Protein AF-A0A2N0VCG5-F1 (afdb_monomer)

pLDDT: mean 85.89, std 14.5, range [39.38, 96.56]

Solvent-accessible surface area (backbone atoms only — not comparable to full-atom values): 4493 Å² total; per-residue (Å²): 136,81,78,77,79,78,79,76,84,79,88,66,50,75,77,45,80,57,100,58,30,38,28,40,38,44,58,60,93,73,55,75,58,76,71,39,78,48,79,47,61,60,85,91,41,100,81,48,66,77,39,53,24,30,28,76,41,77,42,88,80,48,22,37,30,34,35,53,55,87,129

Secondary structure (DSSP, 8-state):
-------PPPP-EEEEE-SSEEEEE--GGGPPPTT-EEEE--SSSTTPPPEEEEEEEEETTTEEEEEEPP-

Radius of gyration: 12.74 Å; Cα contacts (8 Å, |Δi|>4): 121; chains: 1; bounding box: 34×36×22 Å

Foldseek 3Di:
DDDPDDPPDDDFDWDDDDPFWTWTFDAQVPADDAQDWDWDFDPPDPPGDTFIWGFHAADHNGGTMTTTDDD

Nearest PDB structures (foldseek):
  9fnn-assembly1_A  TM=8.675E-01  e=2.522E-01  Escherichia coli
  9fp0-assembly1_A  TM=8.457E-01  e=7.727E-01  Escherichia coli
  8j0t-assembly1_D  TM=7.666E-01  e=1.271E+00  Mycobacterium tuberculosis
  4i86-assembly2_B  TM=7.169E-01  e=1.055E+00  Komagataeibacter xylinus
  7y5d-assembly1_F  TM=7.265E-01  e=1.271E+00  Mycolicibacterium smegmatis

Mean predicted aligned error: 6.13 Å

Structure (mmCIF, N/CA/C/O backbone):
data_AF-A0A2N0VCG5-F1
#
_entry.id   AF-A0A2N0VCG5-F1
#
loop_
_atom_site.group_PDB
_atom_site.id
_atom_site.type_symbol
_atom_site.label_atom_id
_atom_site.label_alt_id
_atom_site.label_comp_id
_atom_site.label_asym_id
_atom_site.label_entity_id
_atom_site.label_seq_id
_atom_site.pdbx_PDB_ins_code
_atom_site.Cartn_x
_atom_site.Cartn_y
_atom_site.Cartn_z
_atom_site.occupancy
_atom_site.B_iso_or_equiv
_atom_site.auth_seq_id
_atom_site.auth_comp_id
_atom_site.auth_asym_id
_atom_site.auth_atom_id
_atom_site.pdbx_PDB_model_num
ATOM 1 N N . MET A 1 1 ? 22.517 -23.579 -5.852 1.00 39.38 1 MET A N 1
ATOM 2 C CA . MET A 1 1 ? 22.269 -22.384 -5.023 1.00 39.38 1 MET A CA 1
ATOM 3 C C . MET A 1 1 ? 21.047 -21.709 -5.614 1.00 39.38 1 MET A C 1
ATOM 5 O O . MET A 1 1 ? 21.171 -21.017 -6.612 1.00 39.38 1 MET A O 1
ATOM 9 N N . THR A 1 2 ? 19.861 -22.055 -5.122 1.00 42.97 2 THR A N 1
ATOM 10 C CA . THR A 1 2 ? 18.603 -21.513 -5.646 1.00 42.97 2 THR A CA 1
ATOM 11 C C . THR A 1 2 ? 18.374 -20.188 -4.941 1.00 42.97 2 THR A C 1
ATOM 13 O O . THR A 1 2 ? 18.173 -20.172 -3.729 1.00 42.97 2 THR A O 1
ATOM 16 N N . VAL A 1 3 ? 18.507 -19.087 -5.677 1.00 50.19 3 VAL A N 1
ATOM 17 C CA . VAL A 1 3 ? 18.075 -17.770 -5.204 1.00 50.19 3 VAL A CA 1
ATOM 18 C C . VAL A 1 3 ? 16.591 -17.876 -4.820 1.00 50.19 3 VAL A C 1
ATOM 20 O O . VAL A 1 3 ? 15.817 -18.423 -5.611 1.00 50.19 3 VAL A O 1
ATOM 23 N N . PRO A 1 4 ? 16.180 -17.486 -3.601 1.00 46.47 4 PRO A N 1
ATOM 24 C CA . PRO A 1 4 ? 14.775 -17.544 -3.236 1.00 46.47 4 PRO A CA 1
ATOM 25 C C . PRO A 1 4 ? 14.004 -16.513 -4.064 1.00 46.47 4 PRO A C 1
ATOM 27 O O . PRO A 1 4 ? 14.564 -15.506 -4.492 1.00 46.47 4 PRO A O 1
ATOM 3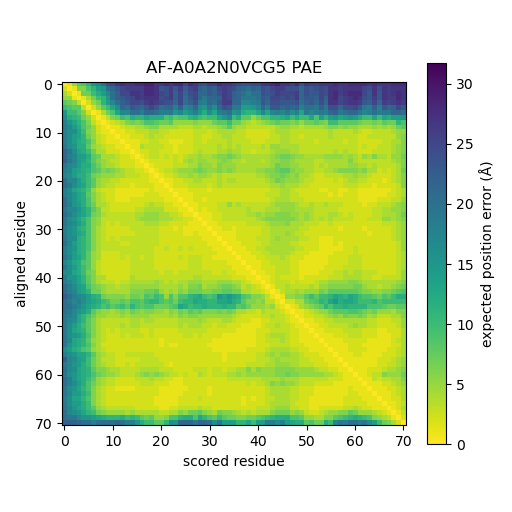0 N N . ALA A 1 5 ? 12.744 -16.850 -4.328 1.00 46.41 5 ALA A N 1
ATOM 31 C CA . ALA A 1 5 ? 11.808 -16.158 -5.200 1.00 46.41 5 AL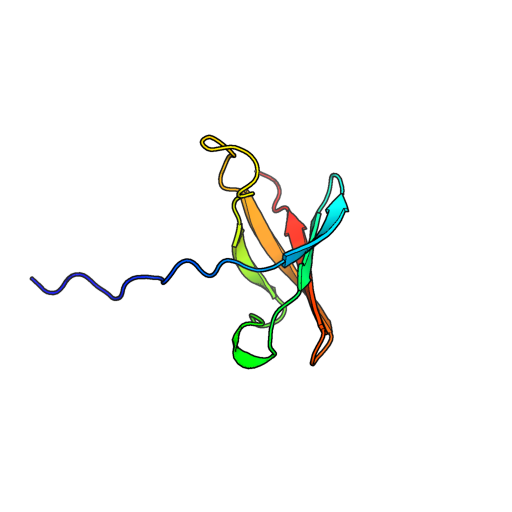A A CA 1
ATOM 32 C C . ALA A 1 5 ? 11.981 -14.632 -5.202 1.00 46.41 5 ALA A C 1
ATOM 34 O O . ALA A 1 5 ? 11.873 -13.982 -4.165 1.00 46.41 5 ALA A O 1
ATOM 35 N N . SER A 1 6 ? 12.228 -14.101 -6.401 1.00 46.06 6 SER A N 1
ATOM 36 C CA . SER A 1 6 ? 11.980 -12.712 -6.774 1.00 46.06 6 SER A CA 1
ATOM 37 C C . SER A 1 6 ? 10.681 -12.241 -6.123 1.00 46.06 6 SER A C 1
ATOM 39 O O . SER A 1 6 ? 9.607 -12.691 -6.519 1.00 46.06 6 SER A O 1
ATOM 41 N N 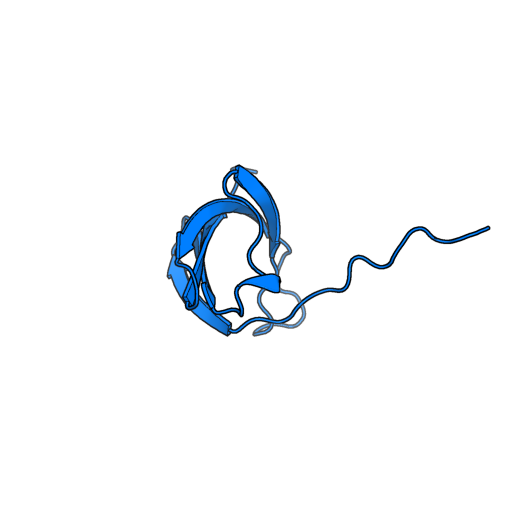. ALA A 1 7 ? 10.764 -11.365 -5.123 1.00 57.19 7 ALA A N 1
ATOM 42 C CA . ALA A 1 7 ? 9.640 -10.501 -4.811 1.00 57.19 7 ALA A CA 1
ATOM 43 C C . ALA A 1 7 ? 9.476 -9.605 -6.042 1.00 57.19 7 ALA A C 1
ATOM 45 O O . ALA A 1 7 ? 10.273 -8.693 -6.259 1.00 57.19 7 ALA A O 1
ATOM 46 N N . GLU A 1 8 ? 8.547 -9.961 -6.928 1.00 70.31 8 GLU A N 1
ATOM 47 C CA . GLU A 1 8 ? 8.265 -9.159 -8.112 1.00 70.31 8 GLU A CA 1
ATOM 48 C C . GLU A 1 8 ? 7.752 -7.801 -7.635 1.00 70.31 8 GLU A C 1
ATOM 50 O O . GLU A 1 8 ? 6.733 -7.712 -6.951 1.00 70.31 8 GLU A O 1
ATOM 55 N N . ALA A 1 9 ? 8.498 -6.741 -7.945 1.00 77.88 9 ALA A N 1
ATOM 56 C CA . ALA A 1 9 ? 8.034 -5.387 -7.708 1.00 77.88 9 ALA A CA 1
ATOM 57 C C . ALA A 1 9 ? 6.824 -5.138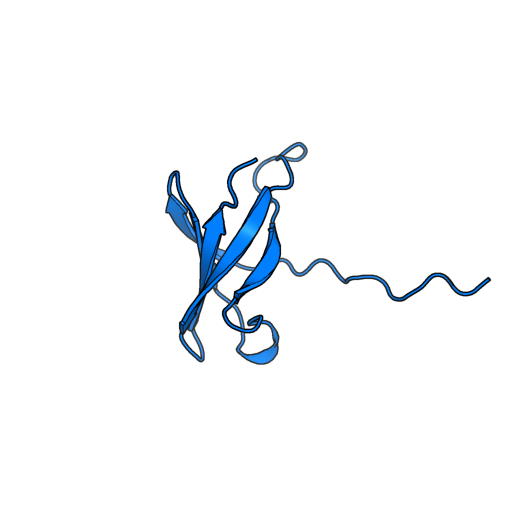 -8.614 1.00 77.88 9 ALA A C 1
ATOM 59 O O . ALA A 1 9 ? 6.917 -5.266 -9.837 1.00 77.88 9 ALA A O 1
ATOM 60 N N . VAL A 1 10 ? 5.687 -4.797 -8.012 1.00 87.56 10 VAL A N 1
ATOM 61 C CA . VAL A 1 10 ? 4.458 -4.489 -8.742 1.00 87.56 10 VAL A CA 1
ATOM 62 C C . VAL A 1 10 ? 4.307 -2.978 -8.806 1.00 87.56 10 VAL A C 1
ATOM 64 O O . VAL A 1 10 ? 4.247 -2.311 -7.774 1.00 87.56 10 VAL A O 1
ATOM 67 N N . VAL A 1 11 ? 4.240 -2.440 -10.022 1.00 88.94 11 VAL A N 1
ATOM 68 C CA . VAL A 1 11 ? 3.935 -1.023 -10.242 1.00 88.94 11 VAL A CA 1
ATOM 69 C C . VAL A 1 11 ? 2.421 -0.862 -10.288 1.00 88.94 11 VAL A C 1
ATOM 71 O O . VAL A 1 11 ? 1.739 -1.561 -11.037 1.00 88.94 11 VAL A O 1
ATOM 74 N N . VAL A 1 12 ? 1.906 0.045 -9.465 1.00 91.81 12 VAL A N 1
ATOM 75 C CA . VAL A 1 12 ? 0.478 0.339 -9.319 1.00 91.81 12 VAL A CA 1
ATOM 76 C C . VAL A 1 12 ? 0.256 1.844 -9.370 1.00 91.81 12 VAL A C 1
ATOM 78 O O . VAL A 1 12 ? 1.174 2.620 -9.099 1.00 91.81 12 VAL A O 1
ATOM 81 N N . ASP A 1 13 ? -0.965 2.255 -9.695 1.00 92.81 13 ASP A N 1
ATOM 82 C CA . ASP A 1 13 ? -1.308 3.671 -9.758 1.00 92.81 13 ASP A CA 1
ATOM 83 C C . ASP A 1 13 ? -1.559 4.231 -8.356 1.00 92.81 13 ASP A C 1
ATOM 85 O O . ASP A 1 13 ? -2.176 3.594 -7.502 1.00 92.81 13 ASP A O 1
ATOM 89 N N . MET A 1 14 ? -1.108 5.457 -8.109 1.00 92.25 14 MET A N 1
ATOM 90 C CA . MET A 1 14 ? -1.380 6.168 -6.863 1.00 92.25 14 MET A CA 1
ATOM 91 C C . MET A 1 14 ? -2.642 7.026 -7.016 1.00 92.25 14 MET A C 1
ATOM 93 O O . MET A 1 14 ? -2.750 7.801 -7.965 1.00 92.25 14 MET A O 1
ATOM 97 N N . ARG A 1 15 ? -3.590 6.913 -6.076 1.00 93.56 15 ARG A N 1
ATOM 98 C CA . ARG A 1 15 ? -4.780 7.782 -6.008 1.00 93.56 15 ARG A CA 1
ATOM 99 C C . ARG A 1 15 ? -4.539 9.010 -5.142 1.00 93.56 15 ARG A C 1
ATOM 101 O O . ARG A 1 15 ? -4.861 10.116 -5.556 1.00 93.56 15 ARG A O 1
ATOM 108 N N . ASP A 1 16 ? -4.005 8.796 -3.942 1.00 90.81 16 ASP A N 1
ATOM 109 C CA . ASP A 1 16 ? -3.835 9.831 -2.923 1.00 90.81 16 ASP A CA 1
ATOM 110 C C . ASP A 1 16 ? -2.465 9.690 -2.247 1.00 90.81 16 ASP A C 1
ATOM 112 O O . ASP A 1 16 ? -2.022 8.577 -1.954 1.00 90.81 16 ASP A O 1
ATOM 116 N N . PHE A 1 17 ? -1.828 10.825 -1.957 1.00 89.00 17 PHE A N 1
ATOM 117 C CA . PHE A 1 17 ? -0.585 10.928 -1.191 1.00 8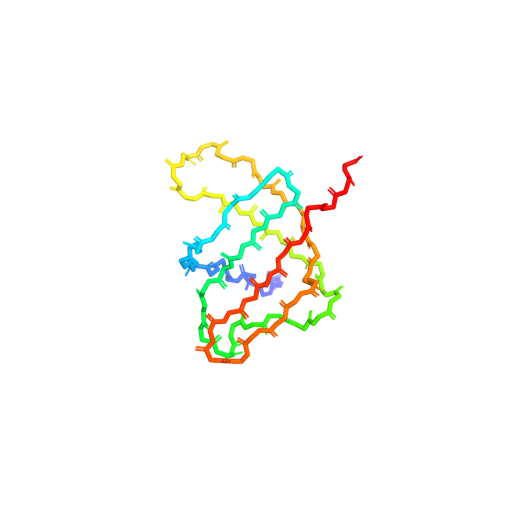9.00 17 PHE A CA 1
ATOM 118 C C . PHE A 1 17 ? -0.787 11.906 -0.033 1.00 89.00 17 PHE A C 1
ATOM 120 O O . PHE A 1 17 ? -1.311 13.005 -0.230 1.00 89.00 17 PHE A O 1
ATOM 127 N N . SER A 1 18 ? -0.349 11.536 1.166 1.00 88.88 18 SER A N 1
ATOM 128 C CA . SER A 1 18 ? -0.320 12.418 2.331 1.00 88.88 18 SER A CA 1
ATOM 129 C C . SER A 1 18 ? 1.011 12.305 3.073 1.00 88.88 18 SER A C 1
ATOM 131 O O . SER A 1 18 ? 1.848 11.460 2.770 1.00 88.88 18 SER A O 1
ATOM 133 N N . GLU A 1 19 ? 1.206 13.147 4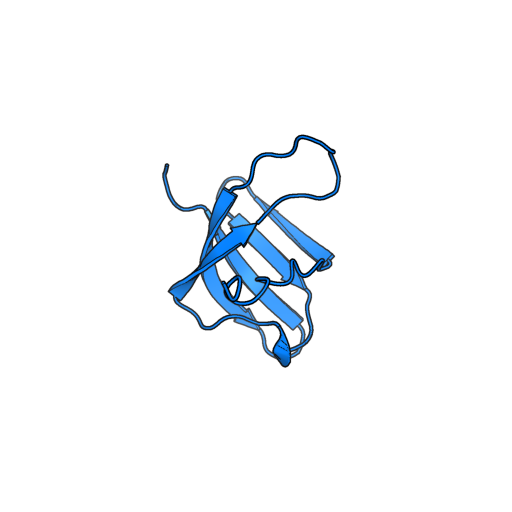.089 1.00 86.25 19 GLU A N 1
ATOM 134 C CA . GLU A 1 19 ? 2.384 13.070 4.965 1.00 86.25 19 GLU A CA 1
ATOM 135 C C . GLU A 1 19 ? 2.458 11.760 5.761 1.00 86.25 19 GLU A C 1
ATOM 137 O O . GLU A 1 19 ? 3.536 11.363 6.199 1.00 86.25 19 GLU A O 1
ATOM 142 N N . THR A 1 20 ? 1.321 11.094 5.970 1.00 89.75 20 THR A N 1
ATOM 143 C CA . THR A 1 20 ? 1.215 9.910 6.829 1.00 89.75 20 THR A CA 1
ATOM 144 C C . THR A 1 20 ? 0.952 8.629 6.056 1.00 89.75 20 THR A C 1
ATOM 146 O O . THR A 1 20 ? 0.990 7.559 6.656 1.00 89.75 20 THR A O 1
ATOM 149 N N . GLY A 1 21 ? 0.675 8.690 4.753 1.00 92.38 21 GLY A N 1
ATOM 150 C CA . GLY A 1 21 ? 0.273 7.504 4.018 1.00 92.38 21 GLY A CA 1
ATOM 151 C C . GLY A 1 21 ? -0.058 7.723 2.549 1.00 92.38 21 GLY A C 1
ATOM 152 O O . GLY A 1 21 ? 0.099 8.808 1.993 1.00 92.38 21 GLY A O 1
ATOM 153 N N . LEU A 1 22 ? -0.535 6.648 1.926 1.00 93.75 22 LEU A N 1
ATOM 154 C CA . LEU A 1 22 ? -0.834 6.561 0.498 1.00 93.75 22 LEU A CA 1
ATOM 155 C C . LEU A 1 22 ? -2.147 5.820 0.280 1.00 93.75 22 LEU A C 1
ATOM 157 O O . LEU A 1 22 ? -2.510 4.949 1.068 1.00 93.75 22 LEU A O 1
ATOM 161 N N . PHE A 1 23 ? -2.800 6.072 -0.846 1.00 95.38 23 PHE A N 1
ATOM 162 C CA . PHE A 1 23 ? -3.794 5.157 -1.392 1.00 95.38 23 PHE A CA 1
ATOM 163 C C . PHE A 1 23 ? -3.361 4.706 -2.782 1.00 95.38 23 PHE A C 1
ATOM 165 O O . PHE A 1 23 ? -3.133 5.538 -3.662 1.00 95.38 23 PHE A O 1
ATOM 172 N N . LEU A 1 24 ? -3.265 3.393 -2.977 1.00 94.81 24 LEU A N 1
ATOM 173 C CA . LEU A 1 24 ? -2.844 2.768 -4.227 1.00 94.81 24 LEU A CA 1
ATOM 174 C C . LEU A 1 24 ? -4.026 2.045 -4.873 1.00 94.81 24 LEU A C 1
ATOM 176 O O . LEU A 1 24 ? -4.829 1.424 -4.178 1.00 94.81 24 LEU A O 1
ATOM 180 N N . LEU A 1 25 ? -4.121 2.135 -6.196 1.00 95.31 25 LEU A N 1
ATOM 181 C CA . LEU A 1 25 ? -5.129 1.493 -7.029 1.00 95.31 25 LEU A CA 1
ATOM 182 C C . LEU A 1 25 ? -4.553 0.228 -7.651 1.00 95.31 25 LEU A C 1
ATOM 184 O O . LEU A 1 25 ? -3.535 0.275 -8.339 1.00 95.31 25 LEU A O 1
ATOM 188 N N . CYS A 1 26 ? -5.216 -0.904 -7.446 1.00 93.06 26 CYS A N 1
ATOM 189 C CA . CYS A 1 26 ? -4.809 -2.161 -8.059 1.00 93.06 26 CYS A CA 1
ATOM 190 C C . CYS A 1 26 ? -5.966 -3.164 -8.119 1.00 93.06 26 CYS A C 1
ATOM 192 O O . CYS A 1 26 ? -7.002 -2.997 -7.474 1.00 93.06 26 CYS A O 1
ATOM 194 N N . ALA A 1 27 ? -5.776 -4.224 -8.906 1.00 91.62 27 ALA A N 1
ATOM 195 C CA . ALA A 1 27 ? -6.693 -5.356 -8.927 1.00 91.62 27 ALA A CA 1
ATOM 196 C C . ALA A 1 27 ? -6.696 -6.090 -7.575 1.00 91.62 27 ALA A C 1
ATOM 198 O O . ALA A 1 27 ? -5.672 -6.152 -6.896 1.00 91.62 27 ALA A O 1
ATOM 199 N N . ASN A 1 28 ? -7.823 -6.719 -7.227 1.00 89.25 28 ASN A N 1
ATOM 200 C CA . ASN A 1 28 ? -8.005 -7.444 -5.960 1.00 89.25 28 ASN A CA 1
ATOM 201 C C . ASN A 1 28 ? -6.903 -8.468 -5.654 1.00 89.25 28 ASN A C 1
ATOM 203 O O . ASN A 1 28 ? -6.531 -8.649 -4.500 1.00 89.25 28 ASN A O 1
ATOM 207 N N . GLU A 1 29 ? -6.366 -9.121 -6.682 1.00 90.50 29 GLU A N 1
ATOM 208 C CA . GLU A 1 29 ? -5.312 -10.136 -6.561 1.00 90.50 29 GLU A CA 1
ATOM 209 C C . GLU A 1 29 ? -3.979 -9.560 -6.057 1.00 90.50 29 GLU A C 1
ATOM 211 O O . GLU A 1 29 ? -3.143 -10.295 -5.537 1.00 90.50 29 GLU A O 1
ATOM 216 N N . LEU A 1 30 ? -3.792 -8.246 -6.200 1.00 90.00 30 LEU A N 1
ATOM 217 C CA . LEU A 1 30 ? -2.592 -7.515 -5.807 1.00 90.00 30 LEU A CA 1
ATOM 218 C C . LEU A 1 30 ? -2.750 -6.811 -4.457 1.00 90.00 30 LEU A C 1
ATOM 220 O O . LEU A 1 30 ? -1.788 -6.214 -3.979 1.00 90.00 30 LEU A O 1
ATOM 224 N N . ILE A 1 31 ? -3.942 -6.843 -3.853 1.00 92.81 31 ILE A N 1
ATOM 225 C CA . ILE A 1 31 ? -4.199 -6.178 -2.577 1.00 92.81 31 ILE A CA 1
ATOM 226 C C . ILE A 1 31 ? -3.623 -7.031 -1.435 1.00 92.81 31 ILE A C 1
ATOM 228 O O . ILE A 1 31 ? -4.111 -8.139 -1.190 1.00 92.81 31 ILE A O 1
ATOM 232 N N . PRO A 1 32 ? -2.625 -6.532 -0.681 1.00 92.44 32 PRO A N 1
ATOM 233 C CA . PRO A 1 32 ? -2.119 -7.237 0.488 1.00 92.44 32 PRO A CA 1
ATOM 234 C C . PRO A 1 32 ? -3.160 -7.246 1.622 1.00 92.44 32 PRO A C 1
ATOM 236 O O . PRO A 1 32 ? -4.031 -6.372 1.686 1.00 92.44 32 PRO A O 1
ATOM 239 N N . PRO A 1 33 ? -3.077 -8.198 2.566 1.00 93.94 33 PRO A N 1
ATOM 240 C CA . PRO A 1 33 ? -4.007 -8.241 3.687 1.00 93.94 33 PRO A CA 1
ATOM 241 C C . PRO A 1 33 ? -3.823 -7.036 4.624 1.00 93.94 33 PRO A C 1
ATOM 243 O O . PRO A 1 33 ? -2.713 -6.536 4.807 1.00 93.94 33 PRO A O 1
ATOM 246 N N . ILE A 1 34 ? -4.912 -6.601 5.270 1.00 95.69 34 ILE A N 1
ATOM 247 C CA . ILE A 1 34 ? -4.863 -5.556 6.308 1.00 95.69 34 ILE A CA 1
ATOM 248 C C . ILE A 1 34 ? -3.872 -5.963 7.408 1.00 95.69 34 ILE A C 1
ATOM 250 O O . ILE A 1 34 ? -3.882 -7.098 7.883 1.00 95.69 34 ILE A O 1
ATOM 254 N N . GLY A 1 35 ? -3.029 -5.018 7.817 1.00 95.00 35 GLY A N 1
ATOM 255 C CA . GLY A 1 35 ? -1.949 -5.199 8.782 1.00 95.00 35 GLY A CA 1
ATOM 256 C C . GLY A 1 35 ? -0.637 -5.701 8.175 1.00 95.00 35 GLY A C 1
ATOM 257 O O . GLY A 1 35 ? 0.355 -5.779 8.897 1.00 95.00 35 GLY A O 1
ATOM 258 N N . ALA A 1 36 ? -0.593 -6.028 6.878 1.00 94.31 36 ALA A N 1
ATOM 259 C CA . ALA A 1 36 ? 0.654 -6.406 6.224 1.00 94.31 36 ALA A CA 1
ATOM 260 C C . ALA A 1 36 ? 1.615 -5.218 6.122 1.00 94.31 36 ALA A C 1
ATOM 262 O O . ALA A 1 36 ? 1.206 -4.096 5.820 1.00 94.31 36 ALA A O 1
ATOM 263 N N . LEU A 1 37 ? 2.899 -5.503 6.343 1.00 93.88 37 LEU A N 1
ATOM 264 C CA . LEU A 1 37 ? 3.996 -4.588 6.058 1.00 93.88 37 LEU A CA 1
ATOM 265 C C . LEU A 1 37 ? 4.380 -4.709 4.587 1.00 93.88 37 LEU A C 1
ATOM 267 O O . LEU A 1 37 ? 4.593 -5.815 4.088 1.00 93.88 37 LEU A O 1
ATOM 271 N N . VAL A 1 38 ? 4.490 -3.569 3.918 1.00 92.62 38 VAL A N 1
ATOM 272 C CA . VAL A 1 38 ? 4.924 -3.466 2.528 1.00 92.62 38 VAL A CA 1
ATOM 273 C C . VAL A 1 38 ? 6.009 -2.409 2.390 1.00 92.62 38 VAL A C 1
ATOM 275 O O . VAL A 1 38 ? 6.102 -1.472 3.185 1.00 92.62 38 VAL A O 1
ATOM 278 N N . GLU A 1 39 ? 6.821 -2.563 1.356 1.00 92.94 39 GLU A N 1
ATOM 279 C CA . GLU A 1 39 ? 7.792 -1.567 0.928 1.00 92.94 39 GLU A CA 1
ATOM 280 C C . GLU A 1 39 ? 7.254 -0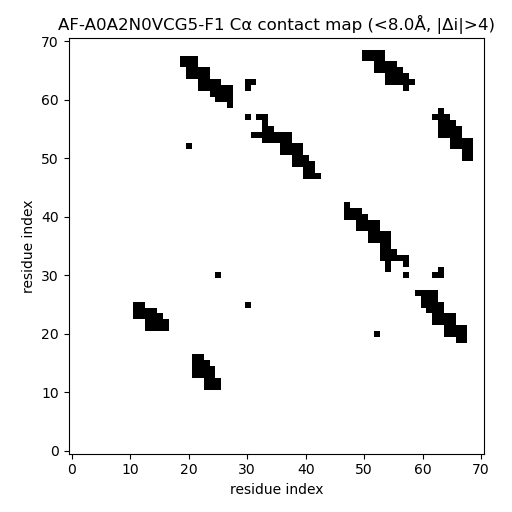.879 -0.321 1.00 92.94 39 GLU A C 1
ATOM 282 O O . GLU A 1 39 ? 6.848 -1.540 -1.277 1.00 92.94 39 GLU A O 1
ATOM 287 N N . VAL A 1 40 ? 7.218 0.450 -0.300 1.00 90.88 40 VAL A N 1
ATOM 288 C CA . VAL A 1 40 ? 6.747 1.264 -1.421 1.00 90.88 40 VAL A CA 1
ATOM 289 C C . VAL A 1 40 ? 7.820 2.250 -1.843 1.00 90.88 40 VAL A C 1
ATOM 291 O O . VAL A 1 40 ? 8.542 2.801 -1.015 1.00 90.88 40 VAL A O 1
ATOM 294 N N . GLN A 1 41 ? 7.904 2.485 -3.145 1.00 90.50 41 GLN A N 1
ATOM 295 C CA . GLN A 1 41 ? 8.790 3.466 -3.750 1.00 90.50 41 GLN A CA 1
ATOM 296 C C . GLN A 1 41 ? 7.989 4.229 -4.800 1.00 90.50 41 GLN A C 1
ATOM 298 O O . GLN A 1 41 ? 7.248 3.621 -5.574 1.00 90.50 41 GLN A O 1
ATOM 303 N N . THR A 1 42 ? 8.107 5.555 -4.825 1.00 87.12 42 THR A N 1
ATOM 304 C CA . THR A 1 42 ? 7.488 6.344 -5.892 1.00 87.12 42 THR A CA 1
ATOM 305 C C . THR A 1 42 ? 8.321 6.221 -7.163 1.00 87.12 42 THR A C 1
ATOM 307 O O . THR A 1 42 ? 9.546 6.246 -7.121 1.00 87.12 42 THR A O 1
ATOM 310 N N . THR A 1 43 ? 7.662 6.083 -8.311 1.00 85.38 43 THR A N 1
ATOM 311 C CA . THR A 1 43 ? 8.337 5.952 -9.615 1.00 85.38 43 THR A CA 1
ATOM 312 C C . THR A 1 43 ? 8.566 7.297 -10.305 1.00 85.38 43 THR A C 1
ATOM 314 O O . THR A 1 43 ? 9.084 7.336 -11.414 1.00 85.38 43 THR A O 1
ATOM 317 N N . GLU A 1 44 ? 8.146 8.405 -9.685 1.00 80.94 44 GLU A N 1
ATOM 318 C CA . GLU A 1 44 ? 8.283 9.759 -10.243 1.00 80.94 44 GLU A CA 1
ATOM 319 C C . GLU A 1 44 ? 9.730 10.271 -10.224 1.00 80.94 44 GLU A C 1
ATOM 321 O O . GLU A 1 44 ? 10.077 11.167 -10.992 1.00 80.94 44 GLU A O 1
ATOM 326 N N . PHE A 1 45 ? 10.578 9.700 -9.362 1.00 82.12 45 PHE A N 1
ATOM 327 C CA . PHE A 1 45 ? 11.981 10.076 -9.215 1.00 82.12 45 PHE A CA 1
ATOM 328 C C . PHE A 1 45 ? 12.846 8.817 -9.125 1.00 82.12 45 PHE A C 1
ATOM 330 O O . PHE A 1 45 ? 12.560 7.939 -8.313 1.00 82.12 45 PHE A O 1
ATOM 337 N N . ASP A 1 46 ? 13.928 8.752 -9.905 1.00 75.38 46 ASP A N 1
ATOM 338 C CA . ASP A 1 46 ? 14.824 7.584 -9.956 1.00 75.38 46 ASP A CA 1
ATOM 339 C C . ASP A 1 46 ? 15.463 7.223 -8.595 1.00 75.38 46 ASP A C 1
ATOM 341 O O . ASP A 1 46 ? 15.742 6.056 -8.335 1.00 75.38 46 ASP A O 1
ATOM 345 N N . ASP A 1 47 ? 15.638 8.200 -7.699 1.00 82.12 47 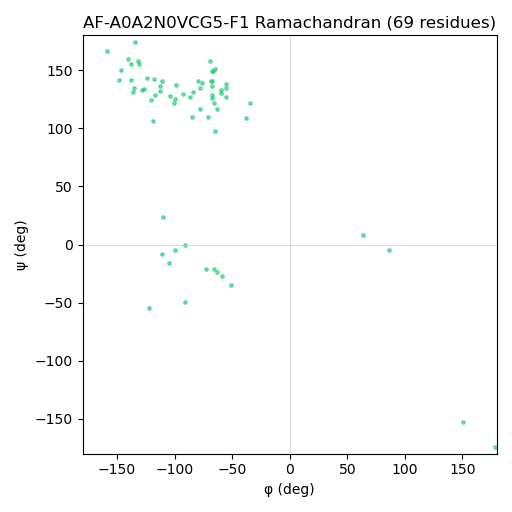ASP A N 1
ATOM 346 C CA . ASP A 1 47 ? 16.241 8.027 -6.365 1.00 82.12 47 ASP A CA 1
ATOM 347 C C . ASP A 1 47 ? 15.225 8.184 -5.217 1.00 82.12 47 ASP A C 1
ATOM 349 O O . ASP A 1 47 ? 15.582 8.533 -4.086 1.00 82.12 47 ASP A O 1
ATOM 353 N N . ALA A 1 48 ? 13.931 7.968 -5.482 1.00 84.75 48 ALA A N 1
ATOM 354 C CA . ALA A 1 48 ? 12.930 8.016 -4.424 1.00 84.75 48 ALA A CA 1
ATOM 355 C C . ALA A 1 48 ? 13.244 6.971 -3.334 1.00 84.75 48 ALA A C 1
ATOM 357 O O . ALA A 1 48 ? 13.523 5.812 -3.656 1.00 84.75 48 ALA A O 1
ATOM 358 N N . PRO A 1 49 ? 13.195 7.340 -2.041 1.00 86.50 49 PRO A N 1
ATOM 359 C CA . PRO A 1 49 ? 13.483 6.403 -0.969 1.00 86.50 49 PRO A CA 1
ATOM 360 C C . PRO A 1 49 ? 12.398 5.328 -0.882 1.00 86.50 49 PRO A C 1
ATOM 362 O O . PRO A 1 49 ? 11.206 5.628 -0.959 1.00 86.50 49 PRO A O 1
ATOM 365 N N . ILE A 1 50 ? 12.816 4.088 -0.630 1.00 90.00 50 ILE A N 1
ATOM 366 C CA . ILE A 1 50 ? 11.892 3.032 -0.217 1.00 90.00 50 ILE A CA 1
ATOM 367 C C . ILE A 1 50 ? 11.362 3.386 1.175 1.00 90.00 50 ILE A C 1
ATOM 369 O O . ILE A 1 50 ? 12.128 3.688 2.100 1.00 90.00 50 ILE A O 1
ATOM 373 N N . GLN A 1 51 ? 10.044 3.364 1.318 1.00 90.75 51 GLN A N 1
ATOM 374 C CA . GLN A 1 51 ? 9.347 3.636 2.561 1.00 90.75 51 GLN A CA 1
ATOM 375 C C . GLN A 1 51 ? 8.577 2.390 2.991 1.00 90.75 51 GLN A C 1
ATOM 377 O O . GLN A 1 51 ? 7.807 1.815 2.225 1.00 90.75 51 GLN A O 1
ATOM 382 N N . THR A 1 52 ? 8.776 1.974 4.238 1.00 93.88 52 THR A N 1
ATOM 383 C CA . THR A 1 52 ? 7.977 0.907 4.841 1.00 93.88 52 THR A CA 1
ATOM 384 C C . THR A 1 52 ? 6.626 1.468 5.268 1.00 93.88 52 THR A C 1
ATOM 386 O O . THR A 1 52 ? 6.552 2.536 5.887 1.00 93.88 52 THR A O 1
ATOM 389 N N . ALA A 1 53 ? 5.561 0.742 4.950 1.00 94.88 53 ALA A N 1
ATOM 390 C CA . ALA A 1 53 ? 4.194 1.111 5.269 1.00 94.88 53 ALA A CA 1
ATOM 391 C C . ALA A 1 53 ? 3.369 -0.109 5.697 1.00 94.88 53 ALA A C 1
ATOM 393 O O . ALA A 1 53 ? 3.723 -1.251 5.404 1.00 94.88 53 ALA A O 1
ATOM 394 N N . ILE A 1 54 ? 2.264 0.140 6.394 1.00 96.06 54 ILE A N 1
ATOM 395 C CA . ILE A 1 54 ? 1.319 -0.881 6.851 1.00 96.06 54 ILE A CA 1
ATOM 396 C C . ILE A 1 54 ? 0.000 -0.696 6.109 1.00 96.06 54 ILE A C 1
ATOM 398 O O . ILE A 1 54 ? -0.496 0.423 5.986 1.00 96.06 54 ILE A O 1
ATOM 402 N N . VAL A 1 55 ? -0.599 -1.792 5.648 1.00 95.94 55 VAL A N 1
ATOM 403 C CA . VAL A 1 55 ? -1.940 -1.772 5.049 1.00 95.94 55 VAL A CA 1
ATOM 404 C C . VAL A 1 55 ? -2.975 -1.525 6.140 1.00 95.94 55 VAL A C 1
ATOM 406 O O . VAL A 1 55 ? -3.238 -2.393 6.968 1.00 95.94 55 VAL A O 1
ATOM 409 N N . VAL A 1 56 ? -3.584 -0.343 6.140 1.00 96.56 56 VAL A N 1
ATOM 410 C CA . VAL A 1 56 ? -4.574 0.069 7.153 1.00 96.56 56 VAL A CA 1
ATOM 411 C C . VAL A 1 56 ? -6.007 0.045 6.627 1.00 96.56 56 VAL A C 1
ATOM 413 O O . VAL A 1 56 ? -6.959 0.047 7.407 1.00 96.56 56 VAL A O 1
ATOM 416 N N . ARG A 1 57 ? -6.183 -0.002 5.302 1.00 95.06 57 ARG A N 1
ATOM 417 C CA . ARG A 1 57 ? -7.494 -0.001 4.643 1.00 95.06 57 ARG A CA 1
ATOM 418 C C . ARG A 1 57 ? -7.445 -0.807 3.353 1.00 95.06 57 ARG A C 1
ATOM 420 O O . ARG A 1 57 ? -6.485 -0.696 2.604 1.00 95.06 57 ARG A O 1
ATOM 427 N N . VAL A 1 58 ? -8.510 -1.548 3.065 1.00 95.81 58 VAL A N 1
ATOM 428 C CA . VAL A 1 58 ? -8.708 -2.246 1.788 1.00 95.81 58 VAL A CA 1
ATOM 429 C C . VAL A 1 58 ? -10.082 -1.887 1.237 1.00 95.81 58 VAL A C 1
ATOM 431 O O . VAL A 1 58 ? -11.072 -1.914 1.967 1.00 95.81 58 VAL A O 1
ATOM 434 N N . GLU A 1 59 ? -10.131 -1.551 -0.047 1.00 95.12 59 GLU A N 1
ATOM 435 C CA . GLU A 1 59 ? -11.352 -1.360 -0.822 1.00 95.12 59 GLU A CA 1
ATOM 436 C C . GLU A 1 59 ? -11.357 -2.373 -1.975 1.00 95.12 59 GLU A C 1
ATOM 438 O O . GLU A 1 59 ? -10.593 -2.205 -2.931 1.00 95.12 59 GLU A O 1
ATOM 443 N N . PRO A 1 60 ? -12.187 -3.429 -1.897 1.00 90.81 60 PRO A N 1
ATOM 444 C CA . PRO A 1 60 ? -12.273 -4.426 -2.955 1.00 90.81 60 PRO A CA 1
ATOM 445 C C . PRO A 1 60 ? -12.585 -3.782 -4.308 1.00 90.81 60 PRO A C 1
ATOM 447 O O . PRO A 1 60 ? -13.405 -2.869 -4.386 1.00 90.81 60 PRO A O 1
ATOM 450 N N . ASP A 1 61 ? -11.916 -4.259 -5.354 1.00 90.50 61 ASP A N 1
ATOM 451 C CA . ASP A 1 61 ? -12.008 -3.800 -6.747 1.00 90.50 61 ASP A CA 1
ATOM 452 C C . ASP A 1 61 ? -11.544 -2.350 -6.981 1.00 90.50 61 ASP A C 1
ATOM 454 O O . ASP A 1 61 ? -11.692 -1.821 -8.083 1.00 90.50 61 ASP A O 1
ATOM 458 N N . VAL A 1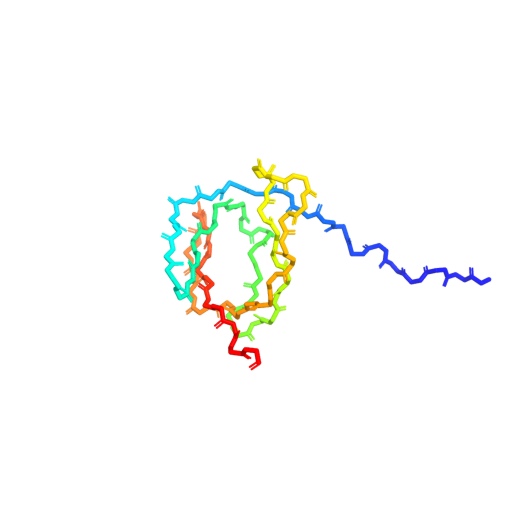 62 ? -10.955 -1.708 -5.964 1.00 94.25 62 VAL A N 1
ATOM 459 C CA . VAL A 1 62 ? -10.443 -0.334 -6.036 1.00 94.25 62 VAL A CA 1
ATOM 460 C C . VAL A 1 62 ? -8.960 -0.289 -5.684 1.00 94.25 62 VAL A C 1
ATOM 462 O O . VAL A 1 62 ? -8.169 0.244 -6.459 1.00 94.25 62 VAL A O 1
ATOM 465 N N . GLY A 1 63 ? -8.573 -0.820 -4.522 1.00 95.06 63 GLY A N 1
ATOM 466 C CA . GLY A 1 63 ? -7.194 -0.774 -4.047 1.00 95.06 63 GLY A CA 1
ATOM 467 C C . GLY A 1 63 ? -7.067 -0.754 -2.524 1.00 95.06 63 GLY A C 1
ATOM 468 O O . GLY A 1 63 ? -7.927 -1.259 -1.799 1.00 95.06 63 GLY A O 1
ATOM 469 N N . PHE A 1 64 ? -5.981 -0.180 -2.013 1.00 96.56 64 PHE A N 1
ATOM 470 C CA . PHE A 1 64 ? -5.674 -0.206 -0.583 1.00 96.56 64 PHE A CA 1
ATOM 471 C C . PHE A 1 64 ? -4.972 1.058 -0.090 1.00 96.56 64 PHE A C 1
ATOM 473 O O . PHE A 1 64 ? -4.239 1.733 -0.811 1.00 96.56 64 PHE A O 1
ATOM 480 N N . GLY A 1 65 ? -5.229 1.368 1.179 1.00 96.12 65 GLY A N 1
ATOM 481 C CA . GLY A 1 65 ? -4.625 2.467 1.912 1.00 96.12 65 GLY A CA 1
ATOM 482 C C . GLY A 1 65 ? -3.476 1.984 2.787 1.00 96.12 65 GLY A C 1
ATOM 483 O O . GLY A 1 65 ? -3.579 0.964 3.478 1.00 96.12 65 GLY A O 1
ATOM 484 N N . LEU A 1 66 ? -2.406 2.761 2.776 1.00 95.75 66 LEU A N 1
ATOM 485 C CA . LEU A 1 66 ? -1.168 2.541 3.496 1.00 95.75 66 LEU A CA 1
ATOM 486 C C . LEU A 1 66 ? -0.928 3.668 4.489 1.00 95.75 66 LEU A C 1
ATOM 488 O O . LEU A 1 66 ? -1.162 4.829 4.169 1.00 95.75 66 LEU A O 1
ATOM 492 N N . GLU A 1 67 ? -0.398 3.322 5.654 1.00 96.00 67 GLU A N 1
ATOM 493 C CA . GLU A 1 67 ? 0.151 4.274 6.618 1.00 96.00 67 GLU A CA 1
ATOM 494 C C . GLU A 1 67 ? 1.663 4.067 6.719 1.00 96.00 67 GLU A C 1
ATOM 496 O O . GLU A 1 67 ? 2.132 2.931 6.830 1.00 96.00 67 GLU A O 1
ATOM 501 N N . PHE A 1 68 ? 2.439 5.146 6.651 1.00 93.50 68 PHE A N 1
ATOM 502 C CA . PHE A 1 68 ? 3.889 5.078 6.768 1.00 93.50 68 PHE A CA 1
ATOM 503 C C . PHE A 1 68 ? 4.287 4.659 8.177 1.00 93.50 68 PHE A C 1
ATOM 505 O O . PHE A 1 68 ? 3.904 5.287 9.164 1.00 93.50 68 PHE A O 1
ATOM 512 N N . ALA A 1 69 ? 5.098 3.606 8.268 1.00 87.25 69 ALA A N 1
ATOM 513 C CA . ALA A 1 69 ? 5.637 3.189 9.547 1.00 87.25 69 ALA A CA 1
ATOM 514 C C . ALA A 1 69 ? 6.614 4.267 10.065 1.00 87.25 69 ALA A C 1
ATOM 516 O O . ALA A 1 69 ? 7.434 4.769 9.283 1.00 87.25 69 ALA A O 1
ATOM 517 N N . PRO A 1 70 ? 6.558 4.625 11.362 1.00 75.25 70 PRO A N 1
ATOM 518 C CA . PRO A 1 70 ? 7.567 5.485 11.962 1.00 75.25 70 PRO A CA 1
ATOM 519 C C . PRO A 1 70 ? 8.938 4.807 11.840 1.00 75.25 70 PRO A C 1
ATOM 521 O O . PRO A 1 70 ? 9.074 3.620 12.141 1.00 75.25 70 PRO A O 1
ATOM 524 N N . ARG A 1 71 ? 9.922 5.561 11.341 1.00 58.91 71 ARG A N 1
ATOM 525 C CA . ARG A 1 71 ? 11.318 5.120 11.219 1.00 58.91 71 ARG A CA 1
ATOM 526 C C . ARG A 1 71 ? 12.002 5.007 12.577 1.00 58.91 71 ARG A C 1
ATOM 528 O O . ARG A 1 71 ? 11.703 5.849 13.454 1.00 58.91 71 ARG A O 1
#

Sequence (71 aa):
MTVPASAEAVVVDMRDFSETGLFLLCANELIPPIGALVEVQTTEFDDAPIQTAIVVRVEPDVGFGLEFAPR